Protein AF-X1UZV8-F1 (afdb_monomer)

Solvent-accessible surface area (backbone atoms only — not comparable to full-atom values): 7503 Å² total; per-residue (Å²): 132,79,90,76,77,82,88,49,89,58,81,90,43,84,75,78,64,84,73,47,57,61,97,73,88,85,83,86,80,87,87,83,77,96,83,50,75,93,81,50,75,90,85,74,83,85,50,70,65,62,32,49,57,46,53,72,37,56,61,79,45,79,47,54,53,90,54,28,86,84,51,59,85,42,77,47,70,55,25,75,70,34,37,73,87,34,21,40,96,85,32,80,41,69,42,67,69,49,53,52,51,34,50,52,52,50,53,53,60,68,66,73,112

Secondary structure (DSSP, 8-state):
---PPPPPSBTTB--SSTT--SS-----S-------TTS--S--PPPHHHHHHHHHH---EEE--SS-TT---EEE--TTTS-TTTB-TTSS-B-HHHHHHHHHHHHHHHH--

InterPro domains:
  IPR030392 Intramolecular chaperone auto-processing domain [PF13884] (35-87)
  IPR030392 Intramolecular chaperone auto-processing domain [PS51688] (35-113)

Structure (mmCIF, N/CA/C/O backbone):
data_AF-X1UZV8-F1
#
_entry.id   AF-X1UZV8-F1
#
loop_
_atom_site.group_PDB
_atom_site.id
_atom_site.type_symbol
_atom_site.label_atom_id
_atom_site.label_alt_id
_atom_site.label_comp_id
_atom_site.label_asym_id
_atom_site.label_entity_id
_atom_site.label_seq_id
_atom_site.pdbx_PDB_ins_code
_atom_site.Cartn_x
_atom_site.Cartn_y
_atom_site.Cartn_z
_atom_site.occupancy
_atom_site.B_iso_or_equiv
_atom_site.auth_seq_id
_atom_site.auth_comp_id
_atom_site.auth_asym_id
_atom_site.auth_atom_id
_atom_site.pdbx_PDB_model_num
ATOM 1 N N . GLY A 1 1 ? 14.062 29.338 6.699 1.00 42.03 1 GLY A N 1
ATOM 2 C CA . GLY A 1 1 ? 13.926 28.939 5.288 1.00 42.03 1 GLY A CA 1
ATOM 3 C C . GLY A 1 1 ? 12.457 28.903 4.948 1.00 42.03 1 GLY A C 1
ATOM 4 O O . GLY A 1 1 ? 11.679 28.458 5.781 1.00 42.03 1 GLY A O 1
ATOM 5 N N . THR A 1 2 ? 12.073 29.418 3.787 1.00 44.59 2 THR A N 1
ATOM 6 C CA . THR A 1 2 ? 10.703 29.294 3.272 1.00 44.59 2 THR A CA 1
ATOM 7 C C . THR A 1 2 ? 10.432 27.825 2.948 1.00 44.59 2 THR A C 1
ATOM 9 O O . THR A 1 2 ? 11.331 27.147 2.453 1.00 44.59 2 THR A O 1
ATOM 12 N N . LEU A 1 3 ? 9.229 27.324 3.239 1.00 52.91 3 LEU A N 1
ATOM 13 C CA . LEU A 1 3 ? 8.828 25.971 2.846 1.00 52.91 3 LEU A CA 1
ATOM 14 C C . LEU A 1 3 ? 8.951 25.842 1.320 1.00 52.91 3 LEU A C 1
ATOM 16 O O . LEU A 1 3 ? 8.237 26.515 0.578 1.00 52.91 3 LEU A O 1
ATOM 20 N N . GLY A 1 4 ? 9.890 25.016 0.860 1.00 53.56 4 GLY A N 1
ATOM 21 C CA . GLY A 1 4 ? 10.013 24.653 -0.546 1.00 53.56 4 GLY A CA 1
ATOM 22 C C . GLY A 1 4 ? 8.977 23.588 -0.887 1.00 53.56 4 GLY A C 1
ATOM 23 O O . GLY A 1 4 ? 8.811 22.625 -0.143 1.00 53.56 4 GLY A O 1
ATOM 24 N N . ARG A 1 5 ? 8.269 23.760 -2.002 1.00 57.50 5 ARG A N 1
ATOM 25 C CA . ARG A 1 5 ? 7.463 22.688 -2.595 1.00 57.50 5 ARG A CA 1
ATOM 26 C C . ARG A 1 5 ? 8.392 21.839 -3.460 1.00 57.50 5 ARG A C 1
ATOM 28 O O . ARG A 1 5 ? 9.162 22.401 -4.235 1.00 57.50 5 ARG A O 1
ATOM 35 N N . ALA A 1 6 ? 8.336 20.515 -3.326 1.00 61.97 6 ALA A N 1
ATOM 36 C CA . ALA A 1 6 ? 8.920 19.640 -4.336 1.00 61.97 6 ALA A CA 1
ATOM 37 C C . ALA A 1 6 ? 8.171 19.869 -5.659 1.00 61.97 6 ALA A C 1
ATOM 39 O O . ALA A 1 6 ? 6.947 20.021 -5.655 1.00 61.97 6 ALA A O 1
ATOM 40 N N . LEU A 1 7 ? 8.905 19.953 -6.769 1.00 52.91 7 LEU A N 1
ATOM 41 C CA . LEU A 1 7 ? 8.305 19.992 -8.098 1.00 52.91 7 LEU A CA 1
ATOM 42 C C . LEU A 1 7 ? 7.684 18.616 -8.358 1.00 52.91 7 LEU A C 1
ATOM 44 O O . LEU A 1 7 ? 8.394 17.616 -8.349 1.00 52.91 7 LEU A O 1
ATOM 48 N N . VAL A 1 8 ? 6.364 18.580 -8.527 1.00 57.62 8 VAL A N 1
ATOM 49 C CA . VAL A 1 8 ? 5.632 17.402 -8.997 1.00 57.62 8 VAL A CA 1
ATOM 50 C C . VAL A 1 8 ? 5.602 17.467 -10.521 1.00 57.62 8 VAL A C 1
ATOM 52 O O . VAL A 1 8 ? 5.129 18.447 -11.095 1.00 57.62 8 VAL A O 1
ATOM 55 N N . ASP A 1 9 ? 6.180 16.474 -11.185 1.00 57.69 9 ASP A N 1
ATOM 56 C CA . ASP A 1 9 ? 6.128 16.329 -12.644 1.00 57.69 9 ASP A CA 1
ATOM 57 C C . ASP A 1 9 ? 4.789 15.728 -13.111 1.00 57.69 9 ASP A C 1
ATOM 59 O O . ASP A 1 9 ? 4.380 15.939 -14.253 1.00 57.69 9 ASP A O 1
ATOM 63 N N . PHE A 1 10 ? 4.055 15.075 -12.203 1.00 59.25 10 PHE A N 1
ATOM 64 C CA . PHE A 1 10 ? 2.796 14.384 -12.469 1.00 59.25 10 PHE A CA 1
ATOM 65 C C . PHE A 1 10 ? 1.561 15.125 -11.927 1.00 59.25 10 PHE A C 1
ATOM 67 O O . PHE A 1 10 ? 0.721 14.553 -11.237 1.00 59.25 10 PHE A O 1
ATOM 74 N N . GLN A 1 11 ? 1.452 16.418 -12.258 1.00 71.00 11 GLN A N 1
ATOM 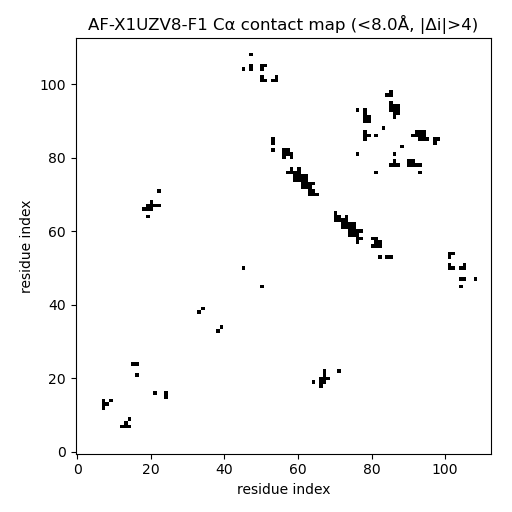75 C CA . GLN A 1 11 ? 0.327 17.309 -11.920 1.00 71.00 11 GLN A CA 1
ATOM 76 C C . GLN A 1 11 ? 0.091 17.497 -10.412 1.00 71.00 11 GLN A C 1
ATOM 78 O O . GLN A 1 11 ? 0.509 18.507 -9.847 1.00 71.00 11 GLN A O 1
ATOM 83 N N . ASP A 1 12 ? -0.600 16.559 -9.772 1.00 74.31 12 ASP A N 1
ATOM 84 C CA . ASP A 1 12 ? -1.011 16.581 -8.368 1.00 74.31 12 ASP A CA 1
ATOM 85 C C . ASP A 1 12 ? -0.381 15.452 -7.534 1.00 74.31 12 ASP A C 1
ATOM 87 O O . ASP A 1 12 ? -0.602 15.385 -6.323 1.00 74.31 12 ASP A O 1
ATOM 91 N N . THR A 1 13 ? 0.442 14.601 -8.155 1.00 76.56 13 THR A N 1
ATOM 92 C CA . THR A 1 13 ? 1.045 13.430 -7.514 1.00 76.56 13 THR A CA 1
ATOM 93 C C . THR A 1 13 ? 2.571 13.532 -7.476 1.00 76.56 13 THR A C 1
ATOM 95 O O . THR A 1 13 ? 3.219 13.864 -8.466 1.00 76.56 13 THR A O 1
ATOM 98 N N . LEU A 1 14 ? 3.161 13.214 -6.318 1.00 83.88 14 LEU A N 1
ATOM 99 C CA . LEU A 1 14 ? 4.599 12.978 -6.186 1.00 83.88 14 LEU A CA 1
ATOM 100 C C . LEU A 1 14 ? 4.882 11.498 -6.453 1.00 83.88 14 LEU A C 1
ATOM 102 O O . LEU A 1 14 ? 4.468 10.647 -5.665 1.00 83.88 14 LEU A O 1
ATOM 106 N N . VAL A 1 15 ? 5.619 11.204 -7.521 1.00 83.31 15 VAL A N 1
ATOM 107 C CA . VAL A 1 15 ? 6.074 9.845 -7.833 1.00 83.31 15 VAL A CA 1
ATOM 108 C C . VAL A 1 15 ? 7.554 9.717 -7.478 1.00 83.31 15 VAL A C 1
ATOM 110 O O . VAL A 1 15 ? 8.372 10.558 -7.841 1.00 83.31 15 VAL A O 1
ATOM 113 N N . LEU A 1 16 ? 7.906 8.662 -6.747 1.00 87.31 16 LEU A N 1
ATOM 114 C CA . LEU A 1 16 ? 9.293 8.291 -6.471 1.00 87.31 16 LEU A CA 1
ATOM 115 C C . LEU A 1 16 ? 9.609 7.030 -7.271 1.00 87.31 16 LEU A C 1
ATOM 117 O O . LEU A 1 16 ? 8.845 6.073 -7.180 1.00 87.31 16 LEU A O 1
ATOM 121 N N . ASN A 1 17 ? 10.734 7.020 -7.998 1.00 87.56 17 ASN A N 1
ATOM 122 C CA . ASN A 1 17 ? 11.148 5.891 -8.845 1.00 87.56 17 ASN A CA 1
ATOM 123 C C . ASN A 1 17 ? 10.090 5.545 -9.918 1.00 87.56 17 ASN A C 1
ATOM 125 O O . ASN A 1 17 ? 9.542 4.447 -9.916 1.00 87.56 17 ASN A O 1
ATOM 129 N N . PHE A 1 18 ? 9.764 6.517 -10.784 1.00 85.00 18 PHE A N 1
ATOM 130 C CA . PHE A 1 18 ? 8.653 6.457 -11.751 1.00 85.00 18 PHE A CA 1
ATOM 131 C C . PHE A 1 18 ? 8.651 5.189 -12.618 1.00 85.00 18 PHE A C 1
ATOM 133 O O . PHE A 1 18 ? 7.608 4.553 -12.759 1.00 85.00 18 PHE A O 1
ATOM 140 N N . ASP A 1 19 ? 9.814 4.789 -13.134 1.00 85.62 19 ASP A N 1
ATOM 141 C CA . ASP A 1 19 ? 9.946 3.611 -13.999 1.00 85.62 19 ASP A CA 1
ATOM 142 C C . ASP A 1 19 ? 10.127 2.297 -13.221 1.00 85.62 19 ASP A C 1
ATOM 144 O O . ASP A 1 19 ? 10.155 1.225 -13.823 1.00 85.62 19 ASP A O 1
ATOM 148 N N . ALA A 1 20 ? 10.206 2.349 -11.885 1.00 87.44 20 ALA A N 1
ATOM 149 C CA . ALA A 1 20 ? 10.491 1.204 -11.019 1.00 87.44 20 ALA A CA 1
ATOM 150 C C . ALA A 1 20 ? 11.781 0.443 -11.406 1.00 87.44 20 ALA A C 1
ATOM 152 O O . ALA A 1 20 ? 11.881 -0.770 -11.208 1.00 87.44 20 ALA A O 1
ATOM 153 N N . ASP A 1 21 ? 12.752 1.161 -11.968 1.00 83.38 21 ASP A N 1
ATOM 154 C CA . ASP A 1 21 ? 14.040 0.671 -12.461 1.00 83.38 21 ASP A CA 1
ATOM 155 C C . ASP A 1 21 ? 15.109 0.637 -11.358 1.00 83.38 21 ASP A C 1
ATOM 157 O O . ASP A 1 21 ? 16.114 -0.061 -11.478 1.00 83.38 21 ASP A O 1
ATOM 161 N N . TRP A 1 22 ? 14.888 1.340 -10.241 1.00 83.50 22 TRP A N 1
ATOM 162 C CA . TRP A 1 22 ? 15.780 1.263 -9.085 1.00 83.50 22 TRP A CA 1
ATOM 163 C C . TRP A 1 22 ? 15.349 0.135 -8.138 1.00 83.50 22 TRP A C 1
ATOM 165 O O . TRP A 1 22 ? 14.176 0.082 -7.750 1.00 83.50 22 TRP A O 1
ATOM 175 N N . PRO A 1 23 ? 16.284 -0.710 -7.660 1.00 77.38 23 PRO A N 1
ATOM 176 C CA . PRO A 1 23 ? 15.958 -1.887 -6.848 1.00 77.38 23 PRO A CA 1
ATOM 177 C C . PRO A 1 23 ? 15.441 -1.544 -5.442 1.00 77.38 23 PRO A C 1
ATOM 179 O O . PRO A 1 23 ? 14.840 -2.384 -4.772 1.00 77.38 23 PRO A O 1
ATOM 182 N N . TYR A 1 24 ? 15.675 -0.321 -4.954 1.00 81.44 24 TYR A N 1
ATOM 183 C CA . TYR A 1 24 ? 15.163 0.142 -3.666 1.00 81.44 24 TYR A CA 1
ATOM 184 C C . TYR A 1 24 ? 14.950 1.659 -3.628 1.00 81.44 24 TYR A C 1
ATOM 186 O O . TYR A 1 24 ? 15.772 2.439 -4.102 1.00 81.44 24 TYR A O 1
ATOM 194 N N . VAL A 1 25 ? 13.884 2.079 -2.941 1.00 87.94 25 VAL A N 1
ATOM 195 C CA . VAL A 1 25 ? 13.664 3.465 -2.501 1.00 87.94 25 VAL A CA 1
ATOM 196 C C . VAL A 1 25 ? 13.825 3.497 -0.983 1.00 87.94 25 VAL A C 1
ATOM 198 O O . VAL A 1 25 ? 13.125 2.783 -0.267 1.00 87.94 25 VAL A O 1
ATOM 201 N N . ARG A 1 26 ? 14.769 4.295 -0.469 1.00 88.75 26 ARG A N 1
ATOM 202 C CA . ARG A 1 26 ? 15.084 4.352 0.968 1.00 88.75 26 ARG A CA 1
ATOM 203 C C . ARG A 1 26 ? 14.807 5.737 1.539 1.00 88.75 26 ARG A C 1
ATOM 205 O O . ARG A 1 26 ? 15.362 6.725 1.070 1.00 88.75 26 ARG A O 1
ATOM 212 N N . CYS A 1 27 ? 14.017 5.786 2.607 1.00 89.88 27 CYS A N 1
ATOM 213 C CA . CYS A 1 27 ? 13.880 6.969 3.451 1.00 89.88 27 CYS A CA 1
ATOM 214 C C . CYS A 1 27 ? 14.777 6.818 4.689 1.00 89.88 27 CYS A C 1
ATOM 216 O O . CYS A 1 27 ? 14.733 5.792 5.366 1.00 89.88 27 CYS A O 1
ATOM 218 N N . HIS A 1 28 ? 15.606 7.824 4.973 1.00 92.88 28 HIS A N 1
ATOM 219 C CA . HIS A 1 28 ? 16.411 7.887 6.193 1.00 92.88 28 HIS A CA 1
ATOM 220 C C . HIS A 1 28 ? 15.710 8.768 7.236 1.00 92.88 28 HIS A C 1
ATOM 222 O O . HIS A 1 28 ? 15.264 9.866 6.914 1.00 92.88 28 HIS A O 1
ATOM 228 N N . GLY A 1 29 ? 15.662 8.314 8.493 1.00 94.00 29 GLY A N 1
ATOM 229 C CA . GLY A 1 29 ? 14.959 9.009 9.578 1.00 94.00 29 GLY A CA 1
ATOM 230 C C . GLY A 1 29 ? 13.514 8.532 9.758 1.00 94.00 29 GLY A C 1
ATOM 231 O O . GLY A 1 29 ? 13.146 7.455 9.295 1.00 94.00 29 GLY A O 1
ATOM 232 N N . GLN A 1 30 ? 12.706 9.311 10.481 1.00 92.75 30 GLN A N 1
ATOM 233 C CA . GLN A 1 30 ? 11.308 8.968 10.750 1.00 92.75 30 GLN A CA 1
ATOM 234 C C . GLN A 1 30 ? 10.405 9.429 9.600 1.00 92.75 30 GLN A C 1
ATOM 236 O O . GLN A 1 30 ? 10.367 10.614 9.276 1.00 92.75 30 GLN A O 1
ATOM 241 N N . TRP A 1 31 ? 9.631 8.499 9.038 1.00 90.69 31 TRP A N 1
ATOM 242 C CA . TRP A 1 31 ? 8.525 8.814 8.136 1.00 90.69 31 TRP A CA 1
ATOM 243 C C . TRP A 1 31 ? 7.264 9.104 8.955 1.00 90.69 31 TRP A C 1
ATOM 245 O O . TRP A 1 31 ? 6.832 8.263 9.745 1.00 90.69 31 TRP A O 1
ATOM 255 N N . SER A 1 32 ? 6.674 10.286 8.792 1.00 92.31 32 SER A N 1
ATOM 256 C CA . SER A 1 32 ? 5.417 10.663 9.441 1.00 92.31 32 SER A CA 1
ATOM 257 C C . SER A 1 32 ? 4.427 11.218 8.420 1.00 92.31 32 SER A C 1
ATOM 259 O O . SER A 1 32 ? 4.769 12.050 7.582 1.00 92.31 32 SER A O 1
ATOM 261 N N . GLN A 1 33 ? 3.182 10.749 8.500 1.00 91.88 33 GLN A N 1
ATOM 262 C CA . GLN A 1 33 ? 2.070 11.249 7.697 1.00 91.88 33 GLN A CA 1
ATOM 263 C C . GLN A 1 33 ? 1.188 12.158 8.555 1.00 91.88 33 GLN A C 1
ATOM 265 O O . GLN A 1 33 ? 0.882 11.838 9.705 1.00 91.88 33 GLN A O 1
ATOM 270 N N . ALA A 1 34 ? 0.754 13.290 7.997 1.00 94.56 34 ALA A N 1
ATOM 271 C CA . ALA A 1 34 ? -0.172 14.185 8.678 1.00 94.56 34 ALA A CA 1
ATOM 272 C C . ALA A 1 34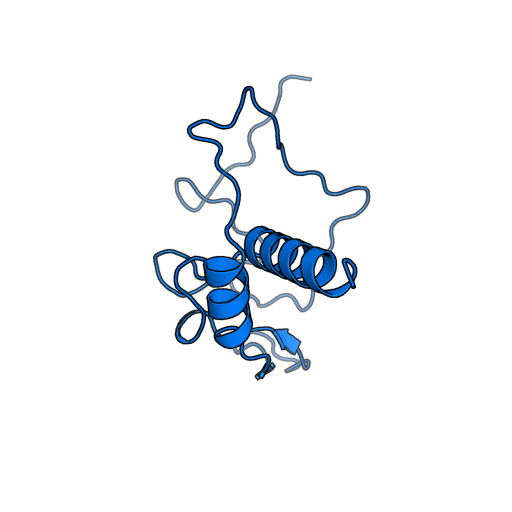 ? -1.518 13.475 8.926 1.00 94.56 34 ALA A C 1
ATOM 274 O O . ALA A 1 34 ? -2.168 12.999 7.998 1.00 94.56 34 ALA A O 1
ATOM 275 N N . SER A 1 35 ? -1.932 13.388 10.190 1.00 95.75 35 SER A N 1
ATOM 276 C CA . SER A 1 35 ? -3.160 12.703 10.601 1.00 95.75 35 SER A CA 1
ATOM 277 C C . SER A 1 35 ? -3.727 13.393 11.841 1.00 95.75 35 SER A C 1
ATOM 279 O O . SER A 1 35 ? -3.296 13.134 12.962 1.00 95.75 35 SER A O 1
ATOM 281 N N . SER A 1 36 ? -4.670 14.316 11.649 1.00 97.62 36 SER A N 1
ATOM 282 C CA . SER A 1 36 ? -5.320 15.062 12.734 1.00 97.62 36 SER A CA 1
ATOM 283 C C . SER A 1 36 ? -6.800 15.300 12.428 1.00 97.62 36 SER A C 1
ATOM 285 O O . SER A 1 36 ? -7.227 15.194 11.279 1.00 97.62 36 SER A O 1
ATOM 287 N N . ARG A 1 37 ? -7.589 15.642 13.456 1.00 97.38 37 ARG A N 1
ATOM 288 C CA . ARG A 1 37 ? -9.005 16.028 13.289 1.00 97.38 37 ARG A CA 1
ATOM 289 C C . ARG A 1 37 ? -9.180 1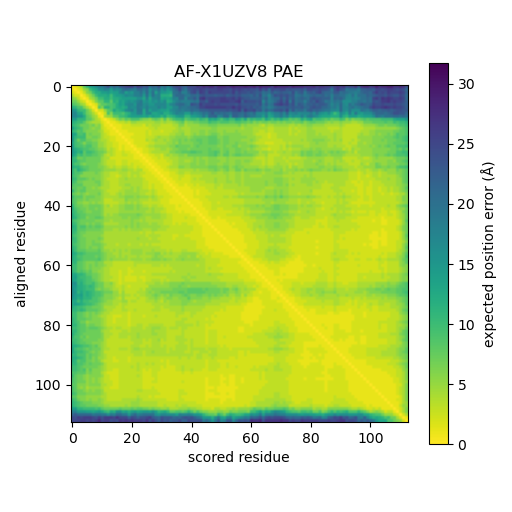7.375 12.584 1.00 97.38 37 ARG A C 1
ATOM 291 O O . ARG A 1 37 ? -10.247 17.633 12.059 1.00 97.38 37 ARG A O 1
ATOM 298 N N . GLU A 1 38 ? -8.148 18.215 12.562 1.00 98.12 38 GLU A N 1
ATOM 299 C CA . GLU A 1 38 ? -8.154 19.480 11.812 1.00 98.12 38 GLU A CA 1
ATOM 300 C C . GLU A 1 38 ? -8.045 19.244 10.300 1.00 98.12 38 GLU A C 1
ATOM 302 O O . GLU A 1 38 ? -8.499 20.063 9.510 1.00 98.12 38 GLU A O 1
ATOM 307 N N . LEU A 1 39 ? -7.444 18.117 9.905 1.00 97.31 39 LEU A N 1
ATOM 308 C CA . LEU A 1 39 ? -7.224 17.735 8.509 1.00 97.31 39 LEU A CA 1
ATOM 309 C C . LEU A 1 39 ? -8.255 16.723 7.987 1.00 97.31 39 LEU A C 1
ATOM 311 O O . LEU A 1 39 ? -8.222 16.387 6.807 1.00 97.31 39 LEU A O 1
ATOM 315 N N . LYS A 1 40 ? -9.119 16.183 8.855 1.00 97.44 40 LYS A N 1
ATOM 316 C CA . LYS A 1 40 ? -10.049 15.093 8.532 1.00 97.44 40 LYS A CA 1
ATO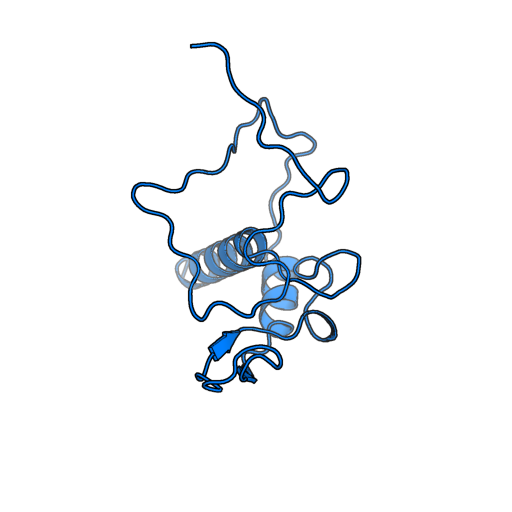M 317 C C . LYS A 1 40 ? -11.479 15.484 8.879 1.00 97.44 40 LYS A C 1
ATOM 319 O O . LYS A 1 40 ? -11.744 15.967 9.974 1.00 97.44 40 LYS A O 1
ATOM 324 N N . GLU A 1 41 ? -12.405 15.178 7.983 1.00 97.81 41 GLU A N 1
ATOM 325 C CA . GLU A 1 41 ? -13.847 15.361 8.165 1.00 97.81 41 GLU A CA 1
ATOM 326 C C . GLU A 1 41 ? -14.591 14.018 8.087 1.00 97.81 41 GLU A C 1
ATOM 328 O O . GLU A 1 41 ? -14.006 13.008 7.698 1.00 97.81 41 GLU A O 1
ATOM 333 N N . ASN A 1 42 ? -15.869 13.994 8.486 1.00 97.31 42 ASN A N 1
ATOM 334 C CA . ASN A 1 42 ? -16.746 12.811 8.406 1.00 97.31 42 ASN A CA 1
ATOM 335 C C . ASN A 1 42 ? -16.154 11.538 9.052 1.00 97.31 42 ASN A C 1
ATOM 337 O O . ASN A 1 42 ? -16.246 10.439 8.511 1.00 97.31 42 ASN A O 1
ATOM 341 N N . ILE A 1 43 ? -15.522 11.692 10.221 1.00 97.50 43 ILE A N 1
ATOM 342 C CA . ILE A 1 43 ? -14.832 10.601 10.920 1.00 97.50 43 ILE A CA 1
ATOM 343 C C . ILE A 1 43 ? -15.858 9.625 11.511 1.00 97.50 43 ILE A C 1
ATOM 345 O O . ILE A 1 43 ? -16.610 9.992 12.414 1.00 97.50 43 ILE A O 1
ATOM 349 N N . ALA A 1 44 ? -15.826 8.378 11.045 1.00 96.12 44 ALA A N 1
ATOM 350 C CA . ALA A 1 44 ? -16.632 7.267 11.543 1.00 96.12 44 ALA A CA 1
ATOM 351 C C . ALA A 1 44 ? -15.750 6.058 11.894 1.00 96.12 44 ALA A C 1
ATOM 353 O O . ALA A 1 44 ? -14.606 5.953 11.444 1.00 96.12 44 ALA A O 1
ATOM 354 N N . ASP A 1 45 ? -16.284 5.149 12.709 1.00 95.38 45 ASP A N 1
ATOM 355 C CA . ASP A 1 45 ? -15.604 3.899 13.038 1.00 95.38 45 ASP A CA 1
ATOM 356 C C . ASP A 1 45 ? -15.640 2.930 11.848 1.00 95.38 45 ASP A C 1
ATOM 358 O O . ASP A 1 45 ? -16.703 2.672 11.291 1.00 95.38 45 ASP A O 1
ATOM 362 N N . LEU A 1 46 ? -14.492 2.324 11.518 1.00 95.19 46 LEU A N 1
ATOM 363 C CA . LEU A 1 46 ? -14.431 1.187 10.594 1.00 95.19 46 LEU A CA 1
ATOM 364 C C . LEU A 1 46 ? -15.121 -0.020 11.239 1.00 95.19 46 LEU A C 1
ATOM 366 O O . LEU A 1 46 ? -14.712 -0.456 12.330 1.00 95.19 46 LEU A O 1
ATOM 370 N N . SER A 1 47 ? -16.152 -0.565 10.597 1.00 95.50 47 SER A N 1
ATOM 371 C CA . SER A 1 47 ? -16.892 -1.706 11.135 1.00 95.50 47 SER A CA 1
ATOM 372 C C . SER A 1 47 ? -16.062 -2.993 11.089 1.00 95.50 47 SER A C 1
ATOM 374 O O . SER A 1 47 ? -15.068 -3.112 10.371 1.00 95.50 47 SER A O 1
ATOM 376 N N . SER A 1 48 ? -16.445 -3.984 11.899 1.00 94.69 48 SER A N 1
ATOM 377 C CA . SER A 1 48 ? -15.786 -5.294 11.874 1.00 94.69 48 SER A CA 1
ATOM 378 C C . SER A 1 48 ? -15.997 -6.006 10.540 1.00 94.69 48 SER A C 1
ATOM 380 O O . SER A 1 48 ? -15.063 -6.616 10.034 1.00 94.69 48 SER A O 1
ATOM 382 N N . GLN A 1 49 ? -17.202 -5.907 9.973 1.00 95.25 49 GLN A N 1
ATOM 383 C CA . GLN A 1 49 ? -17.550 -6.545 8.708 1.00 95.25 49 GLN A CA 1
ATOM 384 C C . GLN A 1 49 ? -16.697 -5.995 7.560 1.00 95.25 49 GLN A C 1
ATOM 386 O O . GLN A 1 49 ? -16.011 -6.774 6.908 1.00 95.25 49 GLN A O 1
ATOM 391 N N . GLU A 1 50 ? -16.643 -4.668 7.397 1.00 95.00 50 GLU A N 1
ATOM 392 C CA . GLU A 1 50 ? -15.819 -4.024 6.361 1.00 95.00 50 GLU A CA 1
ATOM 393 C C . GLU A 1 50 ? -14.340 -4.412 6.487 1.00 95.00 50 GLU A C 1
ATOM 395 O O . GLU A 1 50 ? -13.668 -4.672 5.492 1.00 95.00 50 GLU A O 1
ATOM 400 N N . ALA A 1 51 ? -13.823 -4.482 7.719 1.00 95.62 51 ALA A N 1
ATOM 401 C CA . ALA A 1 51 ? -12.434 -4.853 7.957 1.00 95.62 51 ALA A CA 1
ATOM 402 C C . ALA A 1 51 ? -12.141 -6.316 7.581 1.00 95.62 51 ALA A C 1
ATOM 404 O O . ALA A 1 51 ? -11.093 -6.592 6.999 1.00 95.62 51 ALA A O 1
ATOM 405 N N . PHE A 1 52 ? -13.042 -7.250 7.904 1.00 95.56 52 PHE A N 1
ATOM 406 C CA . PHE A 1 52 ? -12.870 -8.658 7.543 1.00 95.56 52 PHE A CA 1
ATOM 407 C C . PHE A 1 52 ? -13.025 -8.889 6.041 1.00 95.56 52 PHE A C 1
ATOM 409 O O . PHE A 1 52 ? -12.165 -9.539 5.461 1.00 95.56 52 PHE A O 1
ATOM 416 N N . GLU A 1 53 ? -14.041 -8.307 5.404 1.00 95.19 53 GLU A N 1
ATOM 417 C CA . GLU A 1 53 ? -14.250 -8.420 3.954 1.00 95.19 53 GLU A CA 1
ATOM 418 C C . GLU A 1 53 ? -13.045 -7.877 3.172 1.00 95.19 53 GLU A C 1
ATOM 420 O O . GLU A 1 53 ? -12.555 -8.515 2.238 1.00 95.19 53 GLU A O 1
ATOM 425 N N . ALA A 1 54 ? -12.497 -6.732 3.591 1.00 95.44 54 ALA A N 1
ATOM 426 C CA . ALA A 1 54 ? -11.297 -6.184 2.971 1.00 95.44 54 ALA A CA 1
ATOM 427 C C . ALA A 1 54 ? -10.055 -7.056 3.228 1.00 95.44 54 ALA A C 1
ATOM 429 O O . ALA A 1 54 ? -9.223 -7.215 2.336 1.00 95.44 54 ALA A O 1
ATOM 430 N N . LEU A 1 55 ? -9.912 -7.643 4.421 1.00 95.69 55 LEU A N 1
ATOM 431 C CA . LEU A 1 55 ? -8.797 -8.548 4.706 1.00 95.69 55 LEU A CA 1
ATOM 432 C C . LEU A 1 55 ? -8.892 -9.854 3.906 1.00 95.69 55 LEU A C 1
ATOM 434 O O . LEU A 1 55 ? -7.872 -10.325 3.414 1.00 95.69 55 LEU A O 1
ATOM 438 N N . GLU A 1 56 ? -10.083 -10.431 3.753 1.00 94.75 56 GLU A N 1
ATOM 439 C CA . GLU A 1 56 ? -10.295 -11.645 2.952 1.00 94.75 56 GLU A CA 1
ATOM 440 C C . GLU A 1 56 ? -9.958 -11.421 1.474 1.00 94.75 56 GLU A C 1
ATOM 442 O O . GLU A 1 56 ? -9.382 -12.299 0.833 1.00 94.75 56 GLU A O 1
ATOM 447 N N . GLY A 1 57 ? -10.254 -10.232 0.942 1.00 92.88 57 GLY A N 1
ATOM 448 C CA . GLY A 1 57 ? -9.884 -9.862 -0.425 1.00 92.88 57 GLY A CA 1
ATOM 449 C C . GLY A 1 57 ? -8.393 -9.555 -0.623 1.00 92.88 57 GLY A C 1
ATOM 450 O O . GLY A 1 57 ? -7.929 -9.485 -1.760 1.00 92.88 57 GLY A O 1
ATOM 451 N N . LEU A 1 58 ? -7.606 -9.383 0.445 1.00 94.81 58 LEU A N 1
ATOM 452 C CA . LEU A 1 58 ? -6.161 -9.170 0.342 1.00 94.81 58 LEU A CA 1
ATOM 453 C C . LEU A 1 58 ? -5.428 -10.498 0.134 1.00 94.81 58 LEU A C 1
ATOM 455 O O . LEU A 1 58 ? -5.105 -11.199 1.089 1.00 94.81 58 LEU A O 1
ATOM 459 N N . SER A 1 59 ? -5.089 -10.803 -1.118 1.00 95.25 59 SER A N 1
ATOM 460 C CA . SER A 1 59 ? -4.323 -12.001 -1.486 1.00 95.25 59 SER A CA 1
ATOM 461 C C . SER A 1 59 ? -2.829 -11.691 -1.665 1.00 95.25 59 SER A C 1
ATOM 463 O O . SER A 1 59 ? -2.459 -11.057 -2.657 1.00 95.25 59 SER A O 1
ATOM 465 N N . PRO A 1 60 ? -1.939 -12.120 -0.746 1.00 96.75 60 PRO A N 1
ATOM 466 C CA . PRO A 1 60 ? -0.505 -11.892 -0.886 1.00 96.75 60 PRO A CA 1
ATOM 467 C C . PRO A 1 60 ? 0.083 -12.729 -2.022 1.00 96.75 60 PRO A C 1
ATOM 469 O O . PRO A 1 60 ? -0.203 -13.921 -2.148 1.00 96.75 60 PRO A O 1
ATOM 472 N N . VAL A 1 61 ? 0.979 -12.130 -2.801 1.00 97.94 61 VAL A N 1
ATOM 473 C CA . VAL A 1 61 ? 1.662 -12.782 -3.922 1.00 97.94 61 VAL A CA 1
ATOM 474 C C . VAL A 1 61 ? 3.173 -12.562 -3.876 1.00 97.94 61 VAL A C 1
ATOM 476 O O . VAL A 1 61 ? 3.681 -11.641 -3.232 1.00 97.94 61 VAL A O 1
ATOM 479 N N . LYS A 1 62 ? 3.898 -13.428 -4.590 1.00 97.75 62 LYS A N 1
ATOM 480 C CA . LYS A 1 62 ? 5.320 -13.275 -4.918 1.00 97.75 62 LYS A CA 1
ATOM 481 C C . LYS A 1 62 ? 5.436 -12.803 -6.360 1.00 97.75 62 LYS A C 1
ATOM 483 O O . LYS A 1 62 ? 4.812 -13.399 -7.235 1.00 97.75 62 LYS A O 1
ATOM 488 N N . PHE A 1 63 ? 6.245 -11.787 -6.615 1.00 95.50 63 PHE A N 1
ATOM 489 C CA . PHE A 1 63 ? 6.468 -11.268 -7.966 1.00 95.50 63 PHE A CA 1
ATOM 490 C C . PHE A 1 63 ? 7.875 -10.678 -8.104 1.00 95.50 63 PHE A C 1
ATOM 492 O O . PHE A 1 63 ? 8.617 -10.601 -7.132 1.00 95.50 63 PHE A O 1
ATOM 499 N N . ASN A 1 64 ? 8.240 -10.275 -9.315 1.00 94.31 64 ASN A N 1
ATOM 500 C CA . ASN A 1 64 ? 9.373 -9.397 -9.599 1.00 94.31 64 ASN A CA 1
ATOM 501 C C . ASN A 1 64 ? 8.877 -8.249 -10.482 1.00 94.31 64 ASN A C 1
ATOM 503 O O . ASN A 1 64 ? 7.858 -8.378 -11.169 1.00 94.31 64 ASN A O 1
ATOM 507 N N . LEU A 1 65 ? 9.571 -7.116 -10.442 1.00 92.25 65 LEU A N 1
ATOM 508 C CA . LEU A 1 65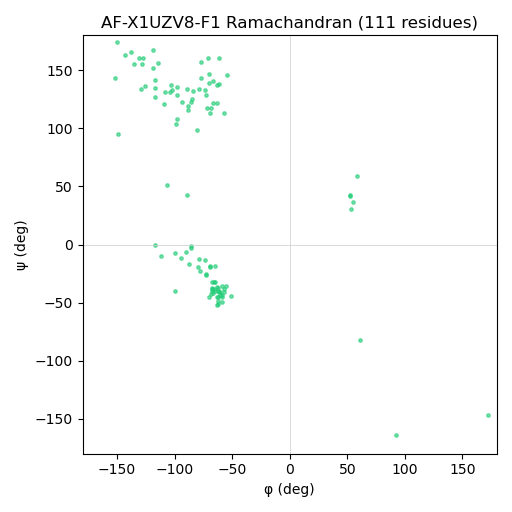 ? 9.219 -5.970 -11.271 1.00 92.25 65 LEU A CA 1
ATOM 509 C C . LEU A 1 65 ? 9.691 -6.191 -12.712 1.00 92.25 65 LEU A C 1
ATOM 511 O O . LEU A 1 65 ? 10.744 -6.771 -12.986 1.00 92.25 65 LEU A O 1
ATOM 515 N N . LYS A 1 66 ? 8.891 -5.721 -13.673 1.00 93.38 66 LYS A N 1
ATOM 516 C CA . LYS A 1 66 ? 9.244 -5.831 -15.096 1.00 93.38 66 LYS A CA 1
ATOM 517 C C . LYS A 1 66 ? 10.458 -4.969 -15.450 1.00 93.38 66 LYS A C 1
ATOM 519 O O . LYS A 1 66 ? 11.278 -5.440 -16.232 1.00 93.38 66 LYS A O 1
ATOM 524 N N . ALA A 1 67 ? 10.562 -3.779 -14.861 1.00 90.62 67 ALA A N 1
ATOM 525 C CA . ALA A 1 67 ? 11.652 -2.831 -15.088 1.00 90.62 67 ALA A CA 1
ATOM 526 C C . ALA A 1 67 ? 12.950 -3.183 -14.341 1.00 90.62 67 ALA A C 1
ATOM 528 O O . ALA A 1 67 ? 14.021 -2.804 -14.791 1.00 90.62 67 ALA A O 1
ATOM 529 N N . ASP A 1 68 ? 12.867 -3.960 -13.256 1.00 87.69 68 ASP A N 1
ATOM 530 C CA . ASP A 1 68 ? 14.048 -4.445 -12.537 1.00 87.69 68 ASP A CA 1
ATOM 531 C C . ASP A 1 68 ? 14.812 -5.483 -13.377 1.00 87.69 68 ASP A C 1
ATOM 533 O O . ASP A 1 68 ? 14.300 -6.579 -13.646 1.00 87.69 68 ASP A O 1
ATOM 537 N N . GLU A 1 69 ? 16.029 -5.147 -13.804 1.00 89.12 69 GLU A N 1
ATOM 538 C CA . GLU A 1 69 ? 16.901 -6.038 -14.577 1.00 89.12 69 GLU A CA 1
ATOM 539 C C . GLU A 1 69 ? 17.387 -7.242 -13.757 1.00 89.12 69 GLU A C 1
ATOM 541 O O . GLU A 1 69 ? 17.532 -8.336 -14.306 1.00 89.12 69 GLU A O 1
ATOM 546 N N . GLU A 1 70 ? 17.572 -7.083 -12.443 1.00 90.12 70 GLU A N 1
ATOM 547 C CA . GLU A 1 70 ? 18.057 -8.141 -11.548 1.00 90.12 70 GLU A CA 1
ATOM 548 C C . GLU A 1 70 ? 16.956 -9.142 -11.162 1.00 90.12 70 GLU A C 1
ATOM 550 O O . GLU A 1 70 ? 17.247 -10.223 -10.642 1.00 90.12 70 GLU A O 1
ATOM 555 N N . LYS A 1 71 ? 15.689 -8.813 -11.456 1.00 90.62 71 LYS A N 1
ATOM 556 C CA . LYS A 1 71 ? 14.501 -9.636 -11.167 1.00 90.62 71 LYS A CA 1
ATOM 557 C C . LYS A 1 71 ? 14.432 -10.072 -9.703 1.00 90.62 71 LYS A C 1
ATOM 559 O O . LYS A 1 71 ? 14.077 -11.218 -9.400 1.00 90.62 71 LYS A O 1
ATOM 564 N N . LEU A 1 72 ? 14.733 -9.153 -8.792 1.00 90.75 72 LEU A N 1
ATOM 565 C CA . LEU A 1 72 ? 14.716 -9.410 -7.362 1.00 90.75 72 LEU A CA 1
ATOM 566 C C . LEU A 1 72 ? 13.298 -9.802 -6.901 1.00 90.75 72 LEU A C 1
ATOM 568 O O . LEU A 1 72 ? 12.301 -9.221 -7.342 1.00 90.75 72 LEU A O 1
ATOM 572 N N . PRO A 1 73 ? 13.171 -10.812 -6.020 1.00 93.12 73 PRO A N 1
ATOM 573 C CA . PRO A 1 73 ? 11.874 -11.266 -5.540 1.00 93.12 73 PRO A CA 1
ATOM 574 C C . PRO A 1 73 ? 11.250 -10.253 -4.572 1.00 93.12 73 PRO A C 1
ATOM 576 O O . PRO A 1 73 ? 11.846 -9.875 -3.564 1.00 93.12 73 PRO A O 1
ATOM 579 N N . CYS A 1 74 ? 10.000 -9.891 -4.839 1.00 92.25 74 CYS A N 1
ATOM 580 C CA . CYS A 1 74 ? 9.163 -9.028 -4.015 1.00 92.25 74 CYS A CA 1
ATOM 581 C C . CYS A 1 74 ? 7.959 -9.794 -3.450 1.00 92.25 74 CYS A C 1
ATOM 583 O O . CYS A 1 74 ? 7.494 -10.792 -4.012 1.00 92.25 74 CYS A O 1
ATOM 585 N N . LEU A 1 75 ? 7.432 -9.286 -2.336 1.00 95.38 75 LEU A N 1
ATOM 586 C CA . LEU A 1 75 ? 6.157 -9.691 -1.750 1.00 95.38 75 LEU A CA 1
ATOM 587 C C . LEU A 1 75 ? 5.209 -8.499 -1.768 1.00 95.38 75 LEU A C 1
ATOM 589 O O . LEU A 1 75 ? 5.629 -7.374 -1.500 1.00 95.38 75 LEU A O 1
ATOM 593 N N . GLY A 1 76 ? 3.935 -8.743 -2.045 1.00 95.44 76 GLY A N 1
ATOM 594 C CA . GLY A 1 76 ? 2.930 -7.687 -2.043 1.00 95.44 76 GLY A CA 1
ATOM 595 C C . GLY A 1 76 ? 1.592 -8.169 -2.573 1.00 95.44 76 GLY A C 1
ATOM 596 O O . GLY A 1 76 ? 1.230 -9.327 -2.375 1.00 95.44 76 GLY A O 1
ATOM 597 N N . PHE A 1 77 ? 0.874 -7.271 -3.241 1.00 96.81 77 PHE A N 1
ATOM 598 C CA . PHE A 1 77 ? -0.490 -7.481 -3.718 1.00 96.81 77 PHE A CA 1
ATOM 599 C C . PHE A 1 77 ? -0.629 -6.975 -5.155 1.00 96.81 77 PHE A C 1
ATOM 601 O O . PHE A 1 77 ? 0.113 -6.084 -5.572 1.00 96.81 77 PHE A O 1
ATOM 608 N N . ILE A 1 78 ? -1.595 -7.522 -5.890 1.00 97.06 78 ILE A N 1
ATOM 609 C CA . ILE A 1 78 ? -1.991 -7.026 -7.211 1.00 97.06 78 ILE A CA 1
ATOM 610 C C . ILE A 1 78 ? -3.152 -6.053 -7.018 1.00 97.06 78 ILE A C 1
ATOM 612 O O . ILE A 1 78 ? -4.168 -6.412 -6.428 1.00 97.06 78 ILE A O 1
ATOM 616 N N . ALA A 1 79 ? -2.996 -4.813 -7.481 1.00 97.38 79 ALA A N 1
ATOM 617 C CA . ALA A 1 79 ? -3.990 -3.763 -7.267 1.00 97.38 79 ALA A CA 1
ATOM 618 C C . ALA A 1 79 ? -5.314 -4.054 -7.997 1.00 97.38 79 ALA A C 1
ATOM 620 O O . ALA A 1 79 ? -6.381 -3.714 -7.490 1.00 97.38 79 ALA A O 1
ATOM 621 N N . GLU A 1 80 ? -5.263 -4.720 -9.151 1.00 97.31 80 GLU A N 1
ATOM 622 C CA . GLU A 1 80 ? -6.446 -5.130 -9.909 1.00 97.31 80 GLU A CA 1
ATOM 623 C C . GLU A 1 80 ? -7.319 -6.156 -9.171 1.00 97.31 80 GLU A C 1
ATOM 625 O O . GLU A 1 80 ? -8.546 -6.108 -9.304 1.00 97.31 80 GLU A O 1
ATOM 630 N N . ASP A 1 81 ? -6.689 -7.018 -8.369 1.00 97.00 81 ASP A N 1
ATOM 631 C CA . ASP A 1 81 ? -7.337 -8.094 -7.610 1.00 97.00 81 ASP A CA 1
ATOM 632 C C . ASP A 1 81 ? -7.678 -7.676 -6.167 1.00 97.00 81 ASP A C 1
ATOM 634 O O . ASP A 1 81 ? -8.406 -8.379 -5.467 1.00 97.00 81 ASP A O 1
ATOM 638 N N . ALA A 1 82 ? -7.151 -6.538 -5.704 1.00 95.94 82 ALA A N 1
ATOM 639 C CA . ALA A 1 82 ? -7.351 -6.047 -4.347 1.00 95.94 82 ALA A CA 1
ATOM 640 C C . ALA A 1 82 ? -8.742 -5.401 -4.151 1.00 95.94 82 ALA A C 1
ATOM 642 O O . ALA A 1 82 ? -9.344 -4.888 -5.103 1.00 95.94 82 ALA A O 1
ATOM 643 N N . PRO A 1 83 ? -9.244 -5.345 -2.901 1.00 95.50 83 PRO A N 1
ATOM 644 C CA . PRO A 1 83 ? -10.443 -4.588 -2.559 1.00 95.50 83 PRO A CA 1
ATOM 645 C C . PRO A 1 83 ? -10.346 -3.121 -2.985 1.00 95.50 83 PRO A C 1
ATOM 647 O O . PRO A 1 83 ? -9.289 -2.496 -2.874 1.00 95.50 83 PRO A O 1
ATOM 650 N N . GLU A 1 84 ? -11.476 -2.541 -3.389 1.00 94.56 84 GLU A N 1
ATOM 651 C CA . GLU A 1 84 ? -11.540 -1.161 -3.891 1.00 94.56 84 GLU A CA 1
ATOM 652 C C . GLU A 1 84 ? -11.034 -0.129 -2.875 1.00 94.56 84 GLU A C 1
ATOM 654 O O . GLU A 1 84 ? -10.350 0.814 -3.253 1.00 94.56 84 GLU A O 1
ATOM 659 N N . ILE A 1 85 ? -11.284 -0.339 -1.578 1.00 92.94 85 ILE A N 1
ATOM 660 C CA . ILE A 1 85 ? -10.786 0.553 -0.521 1.00 92.94 85 ILE A CA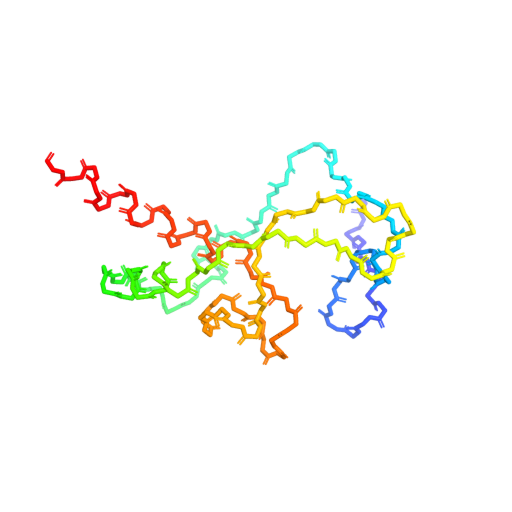 1
ATOM 661 C C . ILE A 1 85 ? -9.252 0.550 -0.411 1.00 92.94 85 ILE A C 1
ATOM 663 O O . ILE A 1 85 ? -8.681 1.468 0.164 1.00 92.94 85 ILE A O 1
ATOM 667 N N . ILE A 1 86 ? -8.563 -0.460 -0.943 1.00 94.94 86 ILE A N 1
ATOM 668 C CA . ILE A 1 86 ? -7.101 -0.598 -0.869 1.00 94.94 86 ILE A CA 1
ATOM 669 C C . ILE A 1 86 ? -6.435 -0.140 -2.163 1.00 94.94 86 ILE A C 1
ATOM 671 O O . ILE A 1 86 ? -5.366 0.479 -2.114 1.00 94.94 86 ILE A O 1
ATOM 675 N N . ALA A 1 87 ? -7.042 -0.465 -3.301 1.00 96.00 87 ALA A N 1
ATOM 676 C CA . ALA A 1 87 ? -6.523 -0.119 -4.611 1.00 96.00 87 ALA A CA 1
ATOM 677 C C . ALA A 1 87 ? -6.630 1.391 -4.880 1.00 96.00 87 ALA A C 1
ATOM 679 O O . ALA A 1 87 ? -7.564 2.069 -4.452 1.00 96.00 87 ALA A O 1
ATOM 680 N N . SER A 1 88 ? -5.672 1.931 -5.629 1.00 93.75 88 SER A N 1
ATOM 681 C CA . SER A 1 88 ? -5.805 3.254 -6.233 1.00 93.75 88 SER A CA 1
ATOM 682 C C . SER A 1 88 ? -6.982 3.278 -7.211 1.00 93.75 88 SER A C 1
ATOM 684 O O . SER A 1 88 ? -7.422 2.246 -7.718 1.00 93.75 88 SER A O 1
ATOM 686 N N . ARG A 1 89 ? -7.474 4.480 -7.532 1.00 91.56 89 ARG A N 1
ATOM 687 C CA . ARG A 1 89 ? -8.614 4.664 -8.447 1.00 91.56 89 ARG A CA 1
ATOM 688 C C . ARG A 1 89 ? -8.407 3.999 -9.817 1.00 91.56 89 ARG A C 1
ATOM 690 O O . ARG A 1 89 ? -9.364 3.503 -10.399 1.00 91.56 89 ARG A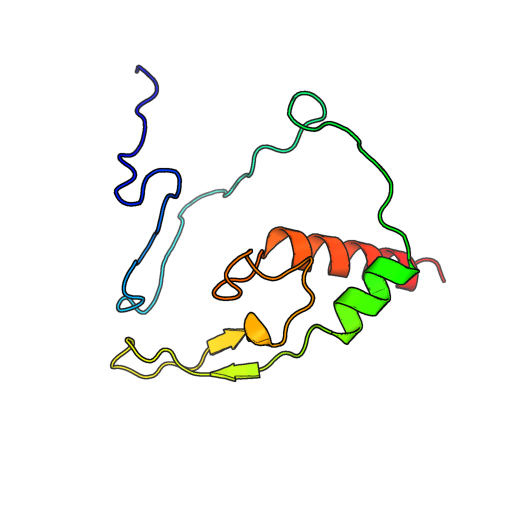 O 1
ATOM 697 N N . ASP A 1 90 ? -7.183 4.001 -10.334 1.00 93.38 90 ASP A N 1
ATOM 698 C CA . ASP A 1 90 ? -6.813 3.369 -11.608 1.00 93.38 90 ASP A CA 1
ATOM 699 C C . ASP A 1 90 ? -6.464 1.874 -11.480 1.00 93.38 90 ASP A C 1
ATOM 701 O O . ASP A 1 90 ? -6.165 1.222 -12.482 1.00 93.38 90 ASP A O 1
ATOM 705 N N . LYS A 1 91 ? -6.511 1.332 -10.256 1.00 95.31 91 LYS A N 1
ATOM 706 C CA . LYS A 1 91 ? -6.113 -0.029 -9.887 1.00 95.31 91 LYS A CA 1
ATOM 707 C C . LYS A 1 91 ? -4.683 -0.392 -10.295 1.00 95.31 91 LYS A C 1
ATOM 709 O O . LYS A 1 91 ? -4.425 -1.527 -10.686 1.00 95.31 91 LYS A O 1
ATOM 714 N N . LYS A 1 92 ? -3.748 0.559 -10.210 1.00 94.31 92 LYS A N 1
ATOM 715 C CA . LYS A 1 92 ? -2.315 0.335 -10.490 1.00 94.31 92 LYS A CA 1
ATOM 716 C C . LYS A 1 92 ? -1.407 0.431 -9.273 1.00 94.31 92 LYS A C 1
ATOM 718 O O . LYS A 1 92 ? -0.247 0.039 -9.352 1.00 94.31 92 LYS A O 1
ATOM 723 N N . ALA A 1 93 ? -1.931 0.890 -8.146 1.00 93.94 93 ALA A N 1
ATOM 724 C CA . ALA A 1 93 ? -1.216 0.978 -6.886 1.00 93.94 93 ALA A CA 1
ATOM 725 C C . ALA A 1 93 ? -2.105 0.528 -5.722 1.00 93.94 93 ALA A C 1
ATOM 727 O O . ALA A 1 93 ? -3.323 0.406 -5.846 1.00 93.94 93 ALA A O 1
ATOM 728 N N . ILE A 1 94 ? -1.479 0.288 -4.574 1.00 95.75 94 ILE A N 1
ATOM 729 C CA . ILE A 1 94 ? -2.149 -0.029 -3.311 1.00 95.75 94 ILE A CA 1
ATOM 730 C C . ILE A 1 94 ? -1.815 1.032 -2.264 1.00 95.75 94 ILE A C 1
ATOM 732 O O . ILE A 1 94 ? -0.735 1.625 -2.281 1.00 95.75 94 ILE A O 1
ATOM 736 N N . THR A 1 95 ? -2.724 1.241 -1.316 1.00 94.81 95 THR A N 1
ATOM 737 C CA . THR A 1 95 ? -2.528 2.189 -0.215 1.00 94.81 95 THR A CA 1
ATOM 738 C C . THR A 1 95 ? -2.084 1.456 1.047 1.00 94.81 95 THR A C 1
ATOM 740 O O . THR A 1 95 ? -2.894 0.848 1.749 1.00 94.81 95 THR A O 1
ATOM 743 N N . ASN A 1 96 ? -0.791 1.549 1.374 1.00 94.12 96 ASN A N 1
ATOM 744 C CA . ASN A 1 96 ? -0.209 0.876 2.543 1.00 94.12 96 ASN A CA 1
ATOM 745 C C . ASN A 1 96 ? -0.895 1.268 3.862 1.00 94.12 96 ASN A C 1
ATOM 747 O O . ASN A 1 96 ? -1.128 0.407 4.706 1.00 94.12 96 ASN A O 1
ATOM 751 N N . GLU A 1 97 ? -1.272 2.540 4.025 1.00 95.38 97 GLU A N 1
ATOM 752 C CA . GLU A 1 97 ? -1.966 3.026 5.229 1.00 95.38 97 GLU A CA 1
ATOM 753 C C . GLU A 1 97 ? -3.332 2.350 5.426 1.00 95.38 97 GLU A C 1
ATOM 755 O O . GLU A 1 97 ? -3.708 2.007 6.550 1.00 95.38 97 GLU A O 1
ATOM 760 N N . HIS A 1 98 ? -4.067 2.096 4.337 1.00 95.88 98 HIS A N 1
ATOM 761 C CA . HIS A 1 98 ? -5.358 1.410 4.404 1.00 95.88 98 HIS A CA 1
ATOM 762 C C . HIS A 1 98 ? -5.173 -0.053 4.818 1.00 95.88 98 HIS A C 1
ATOM 764 O O . HIS A 1 98 ? -5.877 -0.529 5.707 1.00 95.88 98 HIS A O 1
ATOM 770 N N . ILE A 1 99 ? -4.169 -0.738 4.258 1.00 96.75 99 ILE A N 1
ATOM 771 C CA . ILE A 1 99 ? -3.813 -2.113 4.645 1.00 96.75 99 ILE A CA 1
ATOM 772 C C . ILE A 1 99 ? -3.452 -2.173 6.136 1.00 96.75 99 ILE A C 1
ATOM 774 O O . ILE A 1 99 ? -4.002 -2.997 6.867 1.00 96.75 99 ILE A O 1
ATOM 778 N N . ILE A 1 100 ? -2.577 -1.280 6.612 1.00 96.19 100 ILE A N 1
ATOM 779 C CA . ILE A 1 100 ? -2.163 -1.221 8.025 1.00 96.19 100 ILE A CA 1
ATOM 780 C C . ILE A 1 100 ? -3.370 -0.964 8.938 1.00 96.19 100 ILE A C 1
ATOM 782 O O . ILE A 1 100 ? -3.514 -1.633 9.961 1.00 96.19 100 ILE A O 1
ATOM 786 N N . THR A 1 101 ? -4.262 -0.045 8.560 1.00 96.56 101 THR A N 1
ATOM 787 C CA . THR A 1 101 ? -5.476 0.278 9.328 1.00 96.56 101 THR A CA 1
ATOM 788 C C . THR A 1 101 ? -6.416 -0.925 9.444 1.00 96.56 101 THR A C 1
ATOM 790 O O . THR A 1 101 ? -6.893 -1.230 10.542 1.00 96.56 101 THR A O 1
ATOM 793 N N . ILE A 1 102 ? -6.653 -1.642 8.341 1.00 96.38 102 ILE A N 1
ATOM 794 C CA . ILE A 1 102 ? -7.487 -2.855 8.312 1.00 96.38 102 ILE A CA 1
ATOM 795 C C . ILE A 1 102 ? -6.876 -3.945 9.195 1.00 96.38 102 ILE A C 1
ATOM 797 O O . ILE A 1 102 ? -7.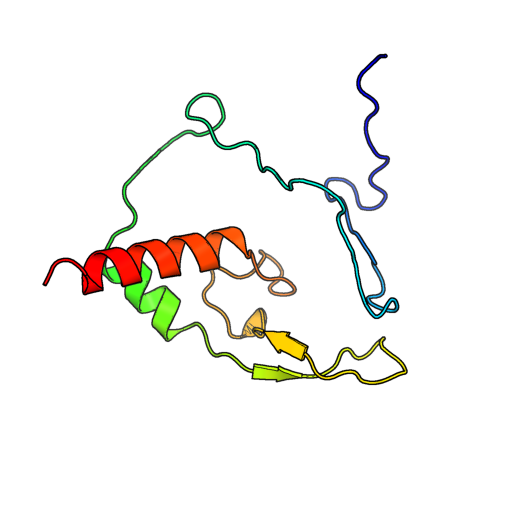561 -4.495 10.060 1.00 96.38 102 ILE A O 1
ATOM 801 N N . LEU A 1 103 ? -5.576 -4.212 9.043 1.00 95.94 103 LEU A N 1
ATOM 802 C CA . LEU A 1 103 ? -4.864 -5.194 9.863 1.00 95.94 103 LEU A CA 1
ATOM 803 C C . LEU A 1 103 ? -4.936 -4.835 11.351 1.00 95.94 103 LEU A C 1
ATOM 805 O O . LEU A 1 103 ? -5.260 -5.692 12.171 1.00 95.94 103 LEU A O 1
ATOM 809 N N . ALA A 1 104 ? -4.709 -3.570 11.713 1.00 96.19 104 ALA A N 1
ATOM 810 C CA . ALA A 1 104 ? -4.809 -3.106 13.094 1.00 96.19 104 ALA A CA 1
ATOM 811 C C . ALA A 1 104 ? -6.222 -3.302 13.666 1.00 96.19 104 ALA A C 1
ATOM 813 O O . ALA A 1 104 ? -6.369 -3.745 14.809 1.00 96.19 104 ALA A O 1
ATOM 814 N N . LYS A 1 105 ? -7.268 -3.024 12.877 1.00 96.31 105 LYS A N 1
ATOM 815 C CA . LYS A 1 105 ? -8.661 -3.263 13.275 1.00 96.31 105 LYS A CA 1
ATOM 816 C C . LYS A 1 105 ? -8.921 -4.748 13.515 1.00 96.31 105 LYS A C 1
ATOM 818 O O . LYS A 1 105 ? -9.423 -5.093 14.584 1.00 96.31 105 LYS A O 1
ATOM 823 N N . VAL A 1 106 ? -8.563 -5.618 12.571 1.00 95.56 106 VAL A N 1
ATOM 824 C CA . VAL A 1 106 ? -8.791 -7.068 12.684 1.00 95.56 106 VAL A CA 1
ATOM 825 C C . VAL A 1 106 ? -8.019 -7.663 13.863 1.00 95.56 106 VAL A C 1
ATOM 827 O O . VAL A 1 106 ? -8.597 -8.390 14.670 1.00 95.56 106 VAL A O 1
ATOM 830 N N . VAL A 1 107 ? -6.747 -7.299 14.031 1.00 95.62 107 VAL A N 1
ATOM 831 C CA . VAL A 1 107 ? -5.922 -7.759 15.160 1.00 95.62 107 VAL A CA 1
ATOM 832 C C . VAL A 1 107 ? -6.493 -7.278 16.496 1.00 95.62 107 VAL A C 1
ATOM 834 O O . VAL A 1 107 ? -6.526 -8.041 17.461 1.00 95.62 107 VAL A O 1
ATOM 837 N N . LYS A 1 108 ? -6.991 -6.038 16.575 1.00 93.56 108 LYS A N 1
ATOM 838 C CA . LYS A 1 108 ? -7.660 -5.535 17.784 1.00 93.56 108 LYS A CA 1
ATOM 839 C C . LYS A 1 108 ? -8.913 -6.348 18.109 1.00 93.56 108 LYS A C 1
ATOM 841 O O . LYS A 1 108 ? -9.130 -6.663 19.272 1.00 93.56 108 LYS A O 1
ATOM 846 N N . LEU A 1 109 ? -9.710 -6.717 17.107 1.00 91.19 109 LEU A N 1
ATOM 847 C CA . LEU A 1 109 ? -10.888 -7.569 17.297 1.00 91.19 109 LEU A CA 1
ATOM 848 C C . LEU A 1 109 ? -10.508 -8.983 17.759 1.00 91.19 109 LEU A C 1
ATOM 850 O O . LEU A 1 109 ? -11.188 -9.541 18.614 1.00 91.19 109 LEU A O 1
ATOM 854 N N . SER A 1 110 ? -9.413 -9.552 17.243 1.00 81.62 110 SER A N 1
ATOM 855 C CA . SER A 1 110 ? -8.978 -10.908 17.602 1.00 81.62 110 SER A CA 1
ATOM 856 C C . SER A 1 110 ? -8.393 -11.016 19.015 1.00 81.62 110 SER A C 1
ATOM 858 O O . SER A 1 110 ? -8.425 -12.098 19.595 1.00 81.62 110 SER A O 1
ATOM 860 N N . HIS A 1 111 ? -7.858 -9.916 19.559 1.00 72.19 111 HIS A N 1
ATOM 861 C CA . HIS A 1 111 ? -7.293 -9.839 20.915 1.00 72.19 111 HIS A CA 1
ATOM 862 C C . HIS A 1 111 ? -8.312 -9.446 21.994 1.00 72.19 111 HIS A C 1
ATOM 864 O O . HIS A 1 111 ? -7.980 -9.490 23.173 1.00 72.19 111 HIS A O 1
ATOM 870 N N . ILE A 1 112 ? -9.549 -9.095 21.624 1.00 59.34 112 ILE A N 1
ATOM 871 C CA . ILE A 1 112 ? -10.662 -8.896 22.572 1.00 59.34 112 ILE A CA 1
ATOM 872 C C . ILE A 1 112 ? -11.397 -10.240 22.789 1.00 59.34 112 ILE A C 1
ATOM 874 O O . ILE A 1 112 ? -12.622 -10.313 22.781 1.00 59.34 112 ILE A O 1
ATOM 878 N N . ARG A 1 113 ? -10.636 -11.332 22.940 1.00 49.91 113 ARG A N 1
ATOM 879 C CA . ARG A 1 113 ? -11.148 -12.626 23.416 1.00 49.91 113 ARG A CA 1
ATOM 880 C C . ARG A 1 113 ? -10.966 -12.742 24.919 1.00 49.91 113 ARG A C 1
ATOM 882 O O . ARG A 1 113 ? -9.858 -12.407 25.388 1.00 49.91 113 ARG A O 1
#

Radius of gyration: 17.22 Å; Cα contacts (8 Å, |Δi|>4): 97; chains: 1; bounding box: 36×43×38 Å

Sequence (113 aa):
GTLGRALVDFQDTLVLNFDADWPYVRCHGQWSQASSRELKENIADLSSQEAFEALEGLSPVKFNLKADEEKLPCLGFIAEDAPEIIASRDKKAITNEHIITILAKVVKLSHIR

Mean predicted aligned error: 5.74 Å

Foldseek 3Di:
DPDDDDDDPPVPDRDDCVLVLDPDDDDPDDDDDDDDPVPDPPDDDDDPVNLVVQVVQFDKDWFFDPNHPVRDIDIGGQQVSHDPQQHDPVSHDGDPVSVVVSVVSNVVVVVVD

pLDDT: mean 88.42, std 13.15, range [42.03, 98.12]

Nearest PDB structures (foldseek):
  3gw6-assembly2_D  TM=5.270E-01  e=7.486E-01  Escherichia phage K1F
  3gw6-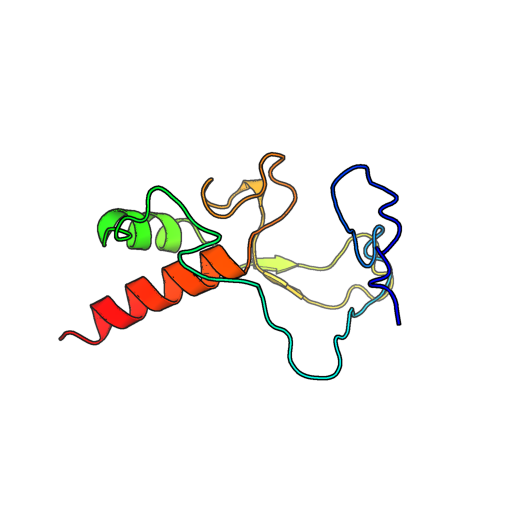assembly1_F  TM=5.383E-01  e=1.188E+00  Escherichia phage K1F
  3gw6-assembly2_C  TM=5.585E-01  e=2.299E+00  Escherichia phage K1F
  3gw6-assembly1_A  TM=4.067E-01  e=2.015E+00  Escherichia phage K1F
  3gw6-assembly2_E  TM=4.036E-01  e=2.994E+00  Escherichia phage K1F

Organism: NCBI:txid412755